Protein AF-A0A0E0GKG6-F1 (afdb_monomer)

Solvent-accessible surface area (backbone atoms only — not comparable to full-atom values): 4321 Å² total; per-residue (Å²): 138,54,71,71,60,48,42,63,71,63,73,74,63,87,76,83,85,82,88,79,62,71,68,60,42,61,43,50,94,77,88,78,83,87,84,80,83,59,94,87,45,59,36,39,64,69,58,45,69,72,68,59,55,71,70,69,61,56,70,73,77,114

Structure (mmCIF, N/CA/C/O backbone):
data_AF-A0A0E0GKG6-F1
#
_entry.id   AF-A0A0E0GKG6-F1
#
loop_
_atom_site.group_PDB
_atom_s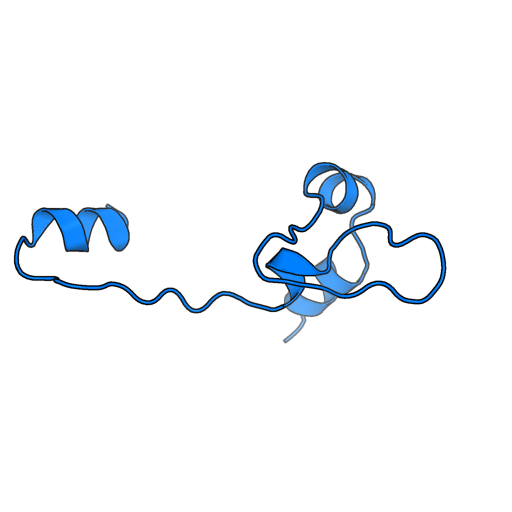ite.id
_atom_site.type_symbol
_atom_site.label_atom_id
_atom_site.label_alt_id
_atom_site.label_comp_id
_atom_site.label_asym_id
_atom_site.label_entity_id
_atom_site.label_seq_id
_atom_site.pdbx_PDB_ins_code
_atom_site.Cartn_x
_atom_site.Cartn_y
_atom_site.Cartn_z
_atom_site.occupancy
_atom_site.B_iso_or_equiv
_atom_site.auth_seq_id
_atom_site.auth_comp_id
_atom_site.auth_asym_id
_atom_site.auth_atom_id
_atom_site.pdbx_PDB_model_num
ATOM 1 N N . MET A 1 1 ? 2.748 -1.907 19.872 1.00 65.94 1 MET A N 1
ATOM 2 C CA . MET A 1 1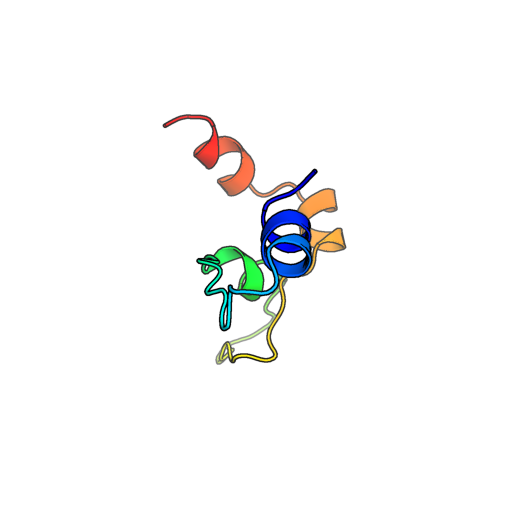 ? 1.357 -2.028 19.369 1.00 65.94 1 MET A CA 1
ATOM 3 C C . MET A 1 1 ? 1.262 -1.190 18.101 1.00 65.94 1 MET A C 1
ATOM 5 O O . M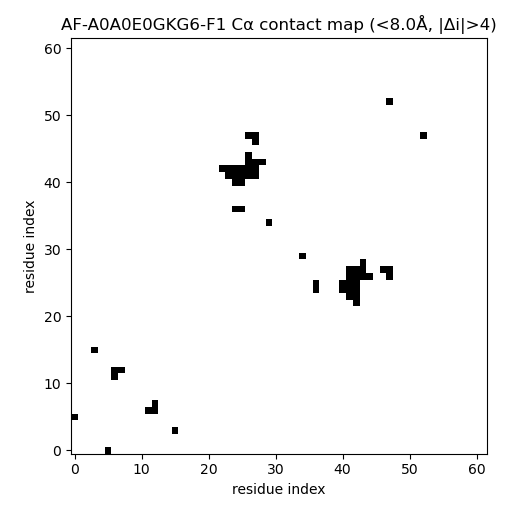ET A 1 1 ? 1.736 -0.067 18.154 1.00 65.94 1 MET A O 1
ATOM 9 N N . ASN A 1 2 ? 0.737 -1.703 16.983 1.00 95.69 2 ASN A N 1
ATOM 10 C CA . ASN A 1 2 ? 0.541 -0.903 15.761 1.00 95.69 2 ASN A CA 1
ATOM 11 C C . ASN A 1 2 ? -0.938 -0.495 15.618 1.00 95.69 2 ASN A C 1
ATO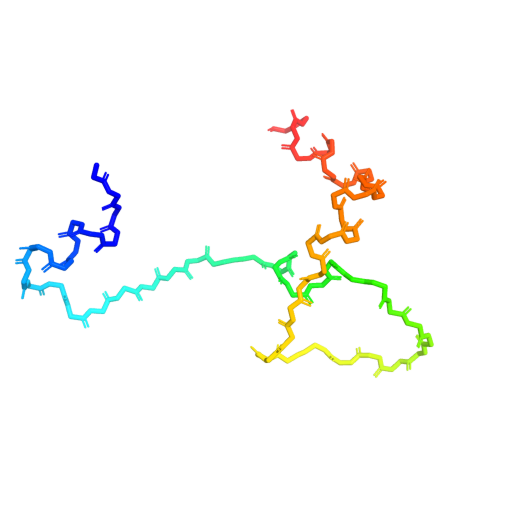M 13 O O . ASN A 1 2 ? -1.789 -1.023 16.336 1.00 95.69 2 ASN A O 1
ATOM 17 N N . VAL A 1 3 ? -1.242 0.434 14.707 1.00 95.56 3 VAL A N 1
ATOM 18 C CA . VAL A 1 3 ? -2.600 0.991 14.549 1.00 95.56 3 VAL A CA 1
ATOM 19 C C . VAL A 1 3 ? -3.630 -0.105 14.266 1.00 95.56 3 VAL A C 1
ATOM 21 O O . VAL A 1 3 ? -4.648 -0.168 14.947 1.00 95.56 3 VAL A O 1
ATOM 24 N N . MET A 1 4 ? -3.325 -1.036 13.358 1.00 96.44 4 MET A N 1
ATOM 25 C CA . MET A 1 4 ? -4.238 -2.129 12.999 1.00 96.44 4 MET A CA 1
ATOM 26 C C . MET A 1 4 ? -4.580 -3.019 14.201 1.00 96.44 4 MET A C 1
ATOM 28 O O . MET A 1 4 ? -5.752 -3.291 14.459 1.00 96.44 4 MET A O 1
ATOM 32 N N . ARG A 1 5 ? -3.577 -3.421 14.996 1.00 96.75 5 ARG A N 1
ATOM 33 C CA . ARG A 1 5 ? -3.796 -4.207 16.224 1.00 96.75 5 ARG A CA 1
ATOM 34 C C . ARG A 1 5 ? -4.587 -3.418 17.270 1.00 96.75 5 ARG A C 1
ATOM 36 O O . ARG A 1 5 ? -5.415 -4.003 17.964 1.00 96.75 5 ARG A O 1
ATOM 43 N N . SER A 1 6 ? -4.373 -2.105 17.370 1.00 97.12 6 SER A N 1
ATOM 44 C CA . SER A 1 6 ? -5.167 -1.236 18.247 1.00 97.12 6 SER A CA 1
ATOM 45 C C . SER A 1 6 ? -6.637 -1.180 17.822 1.00 97.12 6 SER A C 1
ATOM 47 O O . SER A 1 6 ? -7.501 -1.295 18.687 1.00 97.12 6 SER A O 1
ATOM 49 N N . CYS A 1 7 ? -6.927 -1.064 16.521 1.00 96.62 7 CYS A N 1
ATOM 50 C CA . CYS A 1 7 ? -8.295 -1.064 15.990 1.00 96.62 7 CYS A CA 1
ATOM 51 C C . CYS A 1 7 ? -9.028 -2.377 16.292 1.00 96.62 7 CYS A C 1
ATOM 53 O O . CYS A 1 7 ? -10.167 -2.339 16.749 1.00 96.62 7 CYS A O 1
ATOM 55 N N . VAL A 1 8 ? -8.356 -3.522 16.112 1.00 96.62 8 VAL A N 1
ATOM 56 C CA . VAL A 1 8 ? -8.913 -4.843 16.460 1.00 96.62 8 VAL A CA 1
ATOM 57 C C . VAL A 1 8 ? -9.229 -4.921 17.953 1.00 96.62 8 VAL A C 1
ATOM 59 O O . VAL A 1 8 ? -10.330 -5.305 18.335 1.00 96.62 8 VAL A O 1
ATOM 62 N N . ARG A 1 9 ? -8.289 -4.504 18.810 1.00 97.25 9 ARG A N 1
ATOM 63 C CA . ARG A 1 9 ? -8.467 -4.552 20.267 1.00 97.25 9 ARG A CA 1
ATOM 64 C C . ARG A 1 9 ? -9.563 -3.612 20.773 1.00 97.25 9 ARG A C 1
ATOM 66 O O . ARG A 1 9 ? -10.190 -3.919 21.779 1.00 97.25 9 ARG A O 1
ATOM 73 N N . ALA A 1 10 ? -9.781 -2.476 20.112 1.00 97.31 10 ALA A N 1
ATOM 74 C CA . ALA A 1 10 ? -10.821 -1.528 20.499 1.00 97.31 10 ALA A CA 1
ATOM 75 C C . ALA A 1 10 ? -12.237 -2.114 20.358 1.00 97.31 10 ALA A C 1
ATOM 77 O O . ALA A 1 10 ? -13.142 -1.664 21.054 1.00 97.31 10 ALA A O 1
ATOM 78 N N . GLY A 1 11 ? -12.451 -3.078 19.452 1.00 96.56 11 GLY A N 1
ATOM 79 C CA . GLY A 1 11 ? -13.743 -3.749 19.236 1.00 96.56 11 GLY A CA 1
ATOM 80 C C . GLY A 1 11 ? -14.863 -2.865 18.661 1.00 96.56 11 GLY A C 1
ATOM 81 O O . GLY A 1 11 ? -15.885 -3.379 18.219 1.00 96.56 11 GLY A O 1
ATOM 82 N N . THR A 1 12 ? -14.679 -1.544 18.630 1.00 98.25 12 THR A N 1
ATOM 83 C CA . THR A 1 12 ? -15.653 -0.556 18.138 1.00 98.25 12 THR A CA 1
ATOM 84 C C . THR A 1 12 ? -15.360 -0.067 16.720 1.00 98.25 12 THR A C 1
ATOM 86 O O . THR A 1 12 ? -16.246 0.479 16.058 1.00 98.25 12 THR A O 1
ATOM 89 N N . VAL A 1 13 ? -14.132 -0.259 16.227 1.00 97.81 13 VAL A N 1
ATOM 90 C CA . VAL A 1 13 ? -13.721 0.171 14.885 1.00 97.81 13 VAL A CA 1
ATOM 91 C C . VAL A 1 13 ? -14.289 -0.791 13.845 1.00 97.81 13 VAL A C 1
ATOM 93 O O . VAL A 1 13 ? -13.889 -1.948 13.772 1.00 97.81 13 VAL A O 1
ATOM 96 N N . LYS A 1 14 ? -15.210 -0.297 13.013 1.00 97.94 14 LYS A N 1
ATOM 97 C CA . LYS A 1 14 ? -15.905 -1.107 11.995 1.00 97.94 14 LYS A CA 1
ATOM 98 C C . LYS A 1 14 ? -15.182 -1.177 10.648 1.00 97.94 14 LYS A C 1
ATOM 100 O O . LYS A 1 14 ? -15.435 -2.089 9.869 1.00 97.94 14 LYS A O 1
ATOM 105 N N . ARG A 1 15 ? -14.334 -0.193 10.335 1.00 97.75 15 ARG A N 1
ATOM 106 C CA . ARG A 1 15 ? -13.621 -0.083 9.054 1.00 97.75 15 ARG A CA 1
ATOM 107 C C . ARG A 1 15 ? -12.334 0.706 9.240 1.00 97.75 15 ARG A C 1
ATOM 109 O O . ARG A 1 15 ? -12.332 1.712 9.944 1.00 97.75 15 ARG A O 1
ATOM 116 N N . VAL A 1 16 ? -11.277 0.273 8.563 1.00 96.75 16 VAL A N 1
ATOM 117 C CA . VAL A 1 16 ? -10.016 1.008 8.446 1.00 96.75 16 VAL A CA 1
ATOM 118 C C . VAL A 1 16 ? -9.770 1.291 6.970 1.00 96.75 16 VAL A C 1
ATOM 120 O O . VAL A 1 16 ? -9.906 0.387 6.150 1.00 96.75 16 VAL A O 1
ATOM 123 N N . ILE A 1 17 ? -9.424 2.535 6.645 1.00 97.31 17 ILE A N 1
ATOM 124 C CA . ILE A 1 17 ? -8.972 2.937 5.311 1.00 97.31 17 ILE A CA 1
ATOM 125 C C . ILE A 1 17 ? -7.488 3.264 5.423 1.00 97.31 17 ILE A C 1
ATOM 127 O O . ILE A 1 17 ? -7.106 4.153 6.183 1.00 97.31 17 ILE A O 1
ATOM 131 N N . LEU A 1 18 ? -6.662 2.515 4.699 1.00 96.44 18 LEU A N 1
ATOM 132 C CA . LEU A 1 18 ? -5.231 2.768 4.603 1.00 96.44 18 LEU A CA 1
ATOM 133 C C . LEU A 1 18 ? -4.964 3.602 3.352 1.00 96.44 18 LEU A C 1
ATOM 135 O O . LEU A 1 18 ? -5.248 3.159 2.242 1.00 96.44 18 LEU A O 1
ATOM 139 N N . THR A 1 19 ? -4.382 4.784 3.528 1.00 96.69 19 THR A N 1
ATOM 140 C CA . THR A 1 19 ? -3.883 5.578 2.403 1.00 96.69 19 THR A CA 1
ATOM 141 C C . THR A 1 19 ? -2.551 4.998 1.943 1.00 96.69 19 THR A C 1
ATOM 143 O O . THR A 1 19 ? -1.519 5.228 2.570 1.00 96.69 19 THR A O 1
ATOM 146 N N . SER A 1 20 ? -2.594 4.208 0.871 1.00 95.56 20 SER A N 1
ATOM 147 C CA . SER A 1 20 ? -1.400 3.766 0.143 1.00 95.56 20 SER A CA 1
ATOM 148 C C . SER A 1 20 ? -0.975 4.822 -0.892 1.00 95.56 20 SER A C 1
ATOM 150 O O . SER A 1 20 ? -1.522 5.925 -0.932 1.00 95.56 20 SER A O 1
ATOM 152 N N . SER A 1 21 ? 0.004 4.504 -1.734 1.00 92.50 21 SER A N 1
ATOM 153 C CA . SER A 1 21 ? 0.529 5.393 -2.773 1.00 92.50 21 SER A CA 1
ATOM 154 C C . SER A 1 21 ? 0.793 4.649 -4.088 1.00 92.50 21 SER A C 1
ATOM 156 O O . SER A 1 21 ? 0.936 3.427 -4.109 1.00 92.50 21 SER A O 1
ATOM 158 N N . ALA A 1 22 ? 0.881 5.391 -5.198 1.00 92.25 22 ALA A N 1
ATOM 159 C CA . ALA A 1 22 ? 1.126 4.829 -6.533 1.00 92.25 22 ALA A CA 1
ATOM 160 C C . ALA A 1 22 ? 2.403 3.956 -6.648 1.00 92.25 22 ALA A C 1
ATOM 162 O O . ALA A 1 22 ? 2.354 2.936 -7.336 1.00 92.25 22 ALA A O 1
ATOM 163 N N . PRO A 1 23 ? 3.523 4.255 -5.955 1.00 90.75 23 PRO A N 1
ATOM 164 C CA . PRO A 1 23 ? 4.702 3.386 -5.9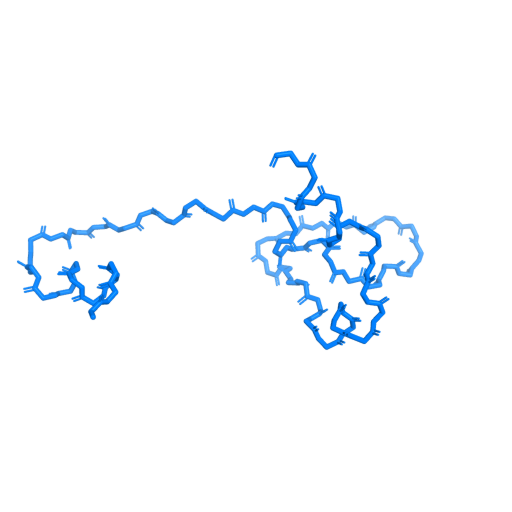50 1.00 90.75 23 PRO A CA 1
ATOM 165 C C . PRO A 1 23 ? 4.480 1.958 -5.436 1.00 90.75 23 PRO A C 1
ATOM 167 O O . PRO A 1 23 ? 5.333 1.108 -5.675 1.00 90.75 23 PRO A O 1
ATOM 170 N N . ALA A 1 24 ? 3.374 1.664 -4.741 1.00 93.62 24 ALA A N 1
ATOM 171 C CA . ALA A 1 24 ? 3.047 0.301 -4.314 1.00 93.62 24 ALA A CA 1
ATOM 172 C C . ALA A 1 24 ? 2.657 -0.624 -5.484 1.00 93.62 24 ALA A C 1
ATOM 174 O O . ALA A 1 24 ? 2.748 -1.842 -5.344 1.00 93.62 24 ALA A O 1
ATOM 175 N N . VAL A 1 25 ? 2.257 -0.046 -6.624 1.00 93.50 25 VAL A N 1
ATOM 176 C CA . VAL A 1 25 ? 1.770 -0.792 -7.795 1.00 93.50 25 VAL A CA 1
ATOM 177 C C . VAL A 1 25 ? 2.595 -0.567 -9.062 1.00 93.50 25 VAL A C 1
ATOM 179 O O . VAL A 1 25 ? 2.404 -1.300 -10.024 1.00 93.50 25 VAL A O 1
ATOM 182 N N . SER A 1 26 ? 3.482 0.432 -9.119 1.00 90.75 26 SER A N 1
ATOM 183 C CA . SER A 1 26 ? 4.208 0.799 -10.351 1.00 90.75 26 SER A CA 1
ATOM 184 C C . SER A 1 26 ? 5.693 0.423 -10.365 1.00 90.75 26 SER A C 1
ATOM 186 O O . SER A 1 26 ? 6.335 0.481 -11.411 1.00 90.75 26 SER A O 1
ATOM 188 N N . GLY A 1 27 ? 6.262 0.038 -9.225 1.00 91.00 27 GLY A N 1
ATOM 189 C CA . GLY A 1 27 ? 7.686 -0.236 -9.054 1.00 91.00 27 GLY A CA 1
ATOM 190 C C . GLY A 1 27 ? 8.089 -1.625 -9.538 1.00 91.00 27 GLY A C 1
ATOM 191 O O . GLY A 1 27 ? 8.467 -2.467 -8.731 1.00 91.00 27 GLY A O 1
ATOM 192 N N . ARG A 1 28 ? 7.999 -1.877 -10.844 1.00 87.62 28 ARG A N 1
ATOM 193 C CA . ARG A 1 28 ? 8.431 -3.130 -11.480 1.00 87.62 28 ARG A CA 1
ATOM 194 C C . ARG A 1 28 ? 8.965 -2.880 -12.894 1.00 87.62 28 ARG A C 1
ATOM 196 O O . ARG A 1 28 ? 8.595 -1.873 -13.500 1.00 87.62 28 ARG A O 1
ATOM 203 N N . PRO A 1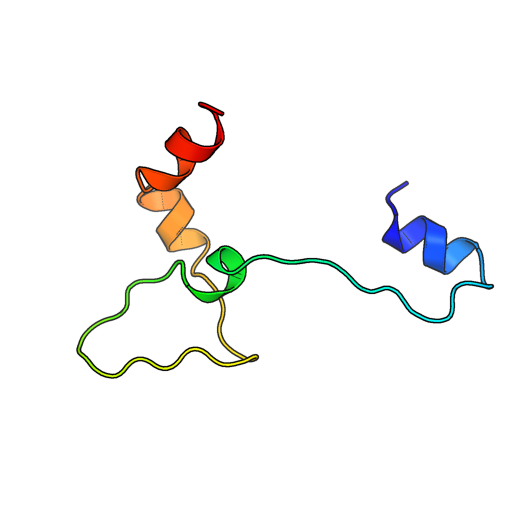 29 ? 9.792 -3.778 -13.454 1.00 85.44 29 PRO A N 1
ATOM 204 C CA . PRO A 1 29 ? 10.131 -3.729 -14.869 1.00 85.44 29 PRO A CA 1
ATOM 205 C C . PRO A 1 29 ? 8.865 -3.900 -15.711 1.00 85.44 29 PRO A C 1
ATOM 207 O O . PRO A 1 29 ? 8.137 -4.881 -15.567 1.00 85.44 29 PRO A O 1
ATOM 210 N N . LEU A 1 30 ? 8.609 -2.949 -16.598 1.00 80.62 30 LEU A N 1
ATOM 211 C CA . LEU A 1 30 ? 7.543 -3.016 -17.587 1.00 80.62 30 LEU A CA 1
ATOM 212 C C . LEU A 1 30 ? 8.219 -3.141 -18.957 1.00 80.62 30 LEU A C 1
ATOM 214 O O . LEU A 1 30 ? 8.948 -2.240 -19.368 1.00 80.62 30 LEU A O 1
ATOM 218 N N . GLN A 1 31 ? 8.089 -4.305 -19.598 1.00 72.94 31 GLN A N 1
ATOM 219 C CA . GLN A 1 31 ? 8.697 -4.581 -20.901 1.00 72.94 31 GLN A CA 1
ATOM 220 C C . GLN A 1 31 ? 7.656 -4.431 -22.012 1.00 72.94 31 GLN A C 1
ATOM 222 O O . GLN A 1 31 ? 6.743 -5.251 -22.111 1.00 72.94 31 GLN A O 1
ATOM 227 N N . GLY A 1 32 ? 7.854 -3.438 -22.881 1.00 74.50 32 GLY A N 1
ATOM 228 C CA . GLY A 1 32 ? 6.962 -3.137 -24.002 1.00 74.50 32 GLY A CA 1
ATOM 229 C C . GLY A 1 32 ? 6.011 -1.971 -23.724 1.00 74.50 32 GLY A C 1
ATOM 230 O O . GLY A 1 32 ? 6.116 -1.283 -22.710 1.00 74.50 32 GLY A O 1
ATOM 231 N N . ASP A 1 33 ? 5.097 -1.738 -24.664 1.00 78.12 33 ASP A N 1
ATOM 232 C CA . ASP A 1 33 ? 4.091 -0.679 -24.580 1.00 78.12 33 ASP A CA 1
ATOM 233 C C . ASP A 1 33 ? 2.737 -1.236 -24.108 1.00 78.12 33 ASP A C 1
ATOM 235 O O . ASP A 1 33 ? 2.450 -2.426 -24.241 1.00 78.12 33 ASP A O 1
ATOM 239 N N . GLY A 1 34 ? 1.866 -0.362 -23.592 1.00 77.75 34 GLY A N 1
ATOM 240 C CA . GLY A 1 34 ? 0.468 -0.709 -23.296 1.00 77.75 34 GLY A CA 1
ATOM 241 C C . GLY A 1 34 ? 0.217 -1.353 -21.929 1.00 77.75 34 GLY A C 1
ATOM 242 O O . GLY A 1 34 ? -0.821 -1.981 -21.729 1.00 77.75 34 GLY A O 1
ATOM 243 N N . HIS A 1 35 ? 1.132 -1.198 -20.974 1.00 81.94 35 HIS A N 1
ATOM 244 C CA . HIS A 1 35 ? 0.919 -1.690 -19.616 1.00 81.94 35 HIS A CA 1
ATOM 245 C C . HIS A 1 35 ? -0.158 -0.880 -18.888 1.00 81.94 35 HIS A C 1
ATOM 247 O O . HIS A 1 35 ? -0.011 0.322 -18.670 1.00 81.94 35 HIS A O 1
ATOM 253 N N . VAL A 1 36 ? -1.222 -1.565 -18.479 1.00 90.12 36 VAL A N 1
ATOM 254 C CA . VAL A 1 36 ? -2.273 -1.027 -17.613 1.00 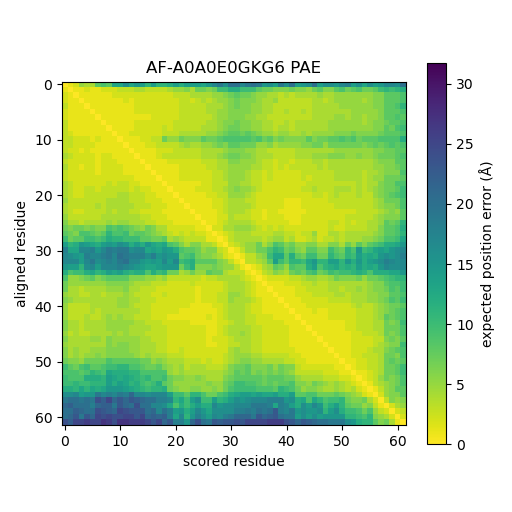90.12 36 VAL A CA 1
ATOM 255 C C . VAL A 1 36 ? -2.024 -1.535 -16.195 1.00 90.12 36 VAL A C 1
ATOM 257 O O . VAL A 1 36 ? -1.705 -2.708 -16.005 1.00 90.12 36 VAL A O 1
ATOM 260 N N . LEU A 1 37 ? -2.114 -0.635 -15.216 1.00 91.38 37 LEU A N 1
ATOM 261 C CA . LEU A 1 37 ? -2.092 -0.976 -13.795 1.00 91.38 37 LEU A CA 1
ATOM 262 C C . LEU A 1 37 ? -3.531 -1.081 -13.297 1.00 91.38 37 LEU A C 1
ATOM 264 O O . LEU A 1 37 ? -4.343 -0.199 -13.575 1.00 91.38 37 LEU A O 1
ATOM 268 N N . ASP A 1 38 ? -3.807 -2.131 -12.545 1.00 92.88 38 ASP A N 1
ATOM 269 C CA . ASP A 1 38 ? -5.093 -2.442 -11.926 1.00 92.88 38 ASP A CA 1
ATOM 270 C C . ASP A 1 38 ? -4.912 -2.722 -10.425 1.00 92.88 38 ASP A C 1
ATOM 272 O O . ASP A 1 38 ? -3.817 -2.593 -9.872 1.00 92.88 38 ASP A O 1
ATOM 276 N N . GLU A 1 39 ? -5.994 -3.079 -9.738 1.00 94.75 39 GLU A N 1
ATOM 277 C CA . GLU A 1 39 ? -5.994 -3.364 -8.302 1.00 94.75 39 GLU A CA 1
ATOM 278 C C . GLU A 1 39 ? -5.242 -4.653 -7.925 1.00 94.75 39 GLU A C 1
ATOM 280 O O . GLU A 1 39 ? -4.881 -4.821 -6.758 1.00 94.75 39 GLU A O 1
ATOM 285 N N . ASP A 1 40 ? -4.966 -5.526 -8.898 1.00 94.12 40 ASP A N 1
ATOM 286 C CA . ASP A 1 40 ? -4.190 -6.759 -8.715 1.00 94.12 40 ASP A CA 1
ATOM 287 C C . ASP A 1 40 ? -2.685 -6.556 -8.973 1.00 94.12 40 ASP A C 1
ATOM 289 O O . ASP A 1 40 ? -1.864 -7.438 -8.702 1.00 94.12 40 ASP A O 1
ATOM 293 N N . SER A 1 41 ? -2.293 -5.379 -9.464 1.00 93.62 41 SER A N 1
ATOM 294 C CA . SER A 1 41 ? -0.905 -5.016 -9.723 1.00 93.62 41 SER A CA 1
ATOM 295 C C . SER A 1 41 ? -0.116 -4.766 -8.437 1.00 93.62 41 SER A C 1
ATOM 297 O O . SER A 1 41 ? -0.546 -4.034 -7.550 1.00 93.62 41 SER A O 1
ATOM 299 N N . TRP A 1 42 ? 1.118 -5.272 -8.391 1.00 94.50 42 TRP A N 1
ATOM 300 C CA . TRP A 1 42 ? 2.064 -5.027 -7.298 1.00 94.50 42 TRP A CA 1
ATOM 301 C C . TRP A 1 42 ? 3.440 -4.616 -7.822 1.00 94.50 42 TRP A C 1
ATOM 303 O O . TRP A 1 42 ? 3.838 -4.958 -8.942 1.00 94.50 42 TRP A O 1
ATOM 313 N N . SER A 1 43 ? 4.165 -3.852 -7.011 1.00 93.62 43 SER A N 1
ATOM 314 C CA . SER A 1 43 ? 5.589 -3.581 -7.215 1.00 93.62 43 SER A CA 1
ATOM 315 C C . SER A 1 43 ? 6.445 -4.810 -6.898 1.00 93.62 43 SER A C 1
ATOM 317 O O . SER A 1 43 ? 6.134 -5.576 -5.989 1.00 93.62 43 SER A O 1
ATOM 319 N N . ASP A 1 44 ? 7.552 -4.961 -7.622 1.00 94.00 44 ASP A N 1
ATOM 320 C CA . ASP A 1 44 ? 8.540 -6.024 -7.429 1.00 94.00 44 ASP A CA 1
ATOM 321 C C . ASP A 1 44 ? 9.572 -5.563 -6.387 1.00 94.00 44 ASP A C 1
ATOM 323 O O . ASP A 1 44 ? 10.458 -4.745 -6.656 1.00 94.00 44 ASP A O 1
ATOM 327 N N . VAL A 1 45 ? 9.406 -6.031 -5.150 1.00 93.62 45 VAL A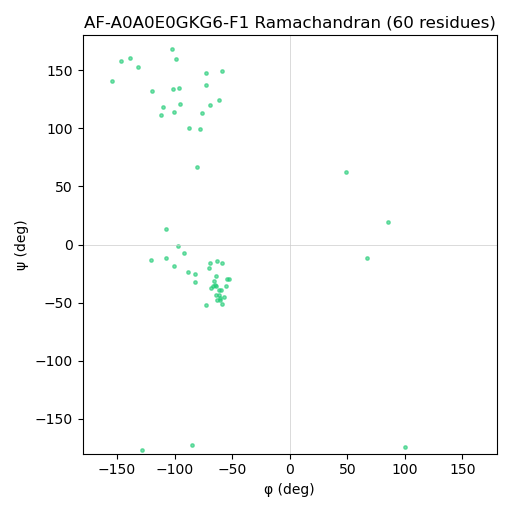 N 1
ATOM 328 C CA . VAL A 1 45 ? 10.206 -5.580 -4.003 1.00 93.62 45 VAL A CA 1
ATOM 329 C C . VAL A 1 45 ? 11.657 -6.040 -4.133 1.00 93.62 45 VAL A C 1
ATOM 331 O O . VAL A 1 45 ? 12.578 -5.288 -3.795 1.00 93.62 45 VAL A O 1
ATOM 334 N N . GLU A 1 46 ? 11.875 -7.249 -4.643 1.00 94.50 46 GLU A N 1
ATOM 335 C CA . GLU A 1 46 ? 13.189 -7.830 -4.885 1.00 94.50 46 GLU A CA 1
ATOM 336 C C . GLU A 1 46 ? 13.963 -7.011 -5.924 1.00 9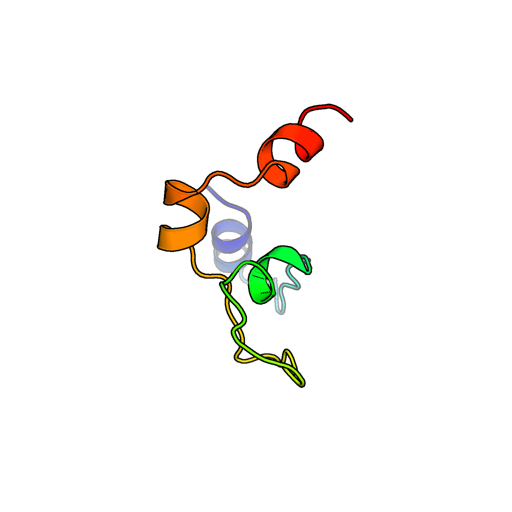4.50 46 GLU A C 1
ATOM 338 O O . GLU A 1 46 ? 15.112 -6.628 -5.680 1.00 94.50 46 GLU A O 1
ATOM 343 N N . TYR A 1 47 ? 13.317 -6.669 -7.042 1.00 92.31 47 TYR A N 1
ATOM 344 C CA . TYR A 1 47 ? 13.870 -5.789 -8.069 1.00 92.31 47 TYR A CA 1
ATOM 345 C C . TYR A 1 47 ? 14.232 -4.417 -7.499 1.00 92.31 47 TYR A C 1
ATOM 347 O O . TYR A 1 47 ? 15.368 -3.964 -7.648 1.00 92.31 47 TYR A O 1
ATOM 355 N N . LEU A 1 48 ? 13.302 -3.762 -6.797 1.00 92.56 48 LEU A N 1
ATOM 356 C CA . LEU A 1 48 ? 13.540 -2.426 -6.251 1.00 92.56 48 LEU A CA 1
ATOM 357 C C . LEU A 1 48 ? 14.695 -2.415 -5.236 1.00 92.56 48 LEU A C 1
ATOM 359 O O . LEU A 1 48 ? 15.520 -1.502 -5.249 1.00 92.56 48 LEU A O 1
ATOM 363 N N . THR A 1 49 ? 14.793 -3.449 -4.397 1.00 92.06 49 THR A N 1
ATOM 364 C CA . THR A 1 49 ? 15.868 -3.602 -3.400 1.00 92.06 49 THR A CA 1
ATOM 365 C C . THR A 1 49 ? 17.233 -3.823 -4.041 1.00 92.06 49 THR A C 1
ATOM 367 O O . THR A 1 49 ? 18.245 -3.331 -3.529 1.00 92.06 49 THR A O 1
ATOM 370 N N . LYS A 1 50 ? 17.266 -4.541 -5.166 1.00 94.25 50 LYS A N 1
ATOM 371 C CA . LYS A 1 50 ? 18.482 -4.787 -5.937 1.00 94.25 50 LYS A CA 1
ATOM 372 C C . LYS A 1 50 ? 18.949 -3.535 -6.680 1.00 94.25 50 LYS A C 1
ATOM 374 O O . LYS A 1 50 ? 20.110 -3.156 -6.541 1.00 94.25 50 LYS A O 1
ATOM 379 N N . GLU A 1 51 ? 18.057 -2.900 -7.437 1.00 92.00 51 GLU A N 1
ATOM 380 C CA . GLU A 1 51 ? 18.408 -1.801 -8.346 1.00 92.00 51 GLU A CA 1
ATOM 381 C C . GLU A 1 51 ? 18.513 -0.440 -7.648 1.00 92.00 51 GLU A C 1
ATOM 383 O O . GLU A 1 51 ? 19.236 0.432 -8.123 1.00 92.00 51 GLU A O 1
ATOM 388 N N . LYS A 1 52 ? 17.825 -0.249 -6.511 1.00 88.69 52 LYS A N 1
ATOM 389 C CA . LYS A 1 52 ? 17.846 0.984 -5.699 1.00 88.69 52 LYS A CA 1
ATOM 390 C C . LYS A 1 52 ? 17.634 2.246 -6.550 1.00 88.69 52 LYS A C 1
ATOM 392 O O . LYS A 1 52 ? 18.526 3.095 -6.637 1.00 88.69 52 LYS A O 1
ATOM 397 N N . PRO A 1 53 ? 16.466 2.380 -7.203 1.00 85.62 53 PRO A N 1
ATOM 398 C CA . PRO A 1 53 ? 16.236 3.440 -8.175 1.00 85.62 53 PRO A CA 1
ATOM 399 C C . PRO A 1 53 ? 16.408 4.838 -7.551 1.00 85.62 53 PRO A C 1
ATOM 401 O O . PRO A 1 53 ? 16.074 5.024 -6.378 1.00 85.62 53 PRO A O 1
ATOM 404 N N . PRO A 1 54 ? 16.840 5.857 -8.323 1.00 82.31 54 PRO A N 1
ATOM 405 C CA . PRO A 1 54 ? 17.110 7.207 -7.808 1.00 82.31 54 PRO A CA 1
ATOM 406 C C . PRO A 1 54 ? 15.953 7.834 -7.015 1.00 82.31 54 PRO A C 1
ATOM 408 O O . PRO A 1 54 ? 16.179 8.606 -6.082 1.00 82.31 54 PRO A O 1
ATOM 411 N N . ALA A 1 55 ? 14.712 7.460 -7.345 1.00 78.00 55 ALA A N 1
ATOM 412 C CA . ALA A 1 55 ? 13.509 7.878 -6.630 1.00 78.00 55 ALA A CA 1
ATOM 413 C C . ALA A 1 55 ? 13.561 7.573 -5.121 1.00 78.00 55 ALA A C 1
ATOM 415 O O . ALA A 1 55 ? 12.996 8.325 -4.335 1.00 78.00 55 ALA A O 1
ATOM 416 N N . TRP A 1 56 ? 14.269 6.525 -4.693 1.00 77.50 56 TRP A N 1
ATOM 417 C CA . TRP A 1 56 ? 14.436 6.188 -3.277 1.00 77.50 56 TRP A CA 1
ATOM 418 C C . TRP A 1 56 ? 15.205 7.246 -2.492 1.00 77.50 56 TRP A C 1
ATOM 420 O O . TRP A 1 56 ? 14.899 7.473 -1.330 1.00 77.50 56 TRP A O 1
ATOM 430 N N . VAL A 1 57 ? 16.186 7.901 -3.115 1.00 71.62 57 VAL A N 1
ATOM 431 C CA . VAL A 1 57 ? 17.002 8.940 -2.467 1.00 71.62 57 VAL A CA 1
ATOM 432 C C . VAL A 1 57 ? 16.280 10.286 -2.496 1.00 71.62 57 VAL A C 1
ATOM 434 O O . VAL A 1 57 ? 16.385 11.069 -1.557 1.00 71.62 57 VAL A O 1
ATOM 437 N N . MET A 1 58 ? 15.496 10.531 -3.552 1.00 65.88 58 MET A N 1
ATOM 438 C CA . MET A 1 58 ? 14.722 11.761 -3.721 1.00 65.88 58 MET A CA 1
ATOM 439 C C . MET A 1 58 ? 13.718 11.971 -2.573 1.00 65.88 58 MET A C 1
ATOM 441 O O . MET A 1 58 ? 13.619 13.084 -2.066 1.00 65.88 58 MET A O 1
ATOM 445 N N . PHE A 1 59 ? 13.064 10.914 -2.073 1.00 58.12 59 PHE A N 1
ATOM 446 C CA . PHE A 1 59 ? 12.137 11.016 -0.932 1.00 58.12 59 PHE A CA 1
ATOM 447 C C . PHE A 1 59 ? 12.779 11.463 0.395 1.00 58.12 59 PHE A C 1
ATOM 449 O O . PHE A 1 59 ? 12.047 11.828 1.308 1.00 58.12 59 PHE A O 1
ATOM 456 N N . TYR A 1 60 ? 14.110 11.451 0.527 1.00 51.88 60 TYR A N 1
ATOM 457 C CA . TYR A 1 60 ? 14.810 11.897 1.742 1.00 51.88 60 TYR A CA 1
ATOM 458 C C . TYR A 1 60 ? 15.319 13.346 1.672 1.00 51.88 60 TYR A C 1
ATOM 460 O O . TYR A 1 60 ? 15.927 13.820 2.630 1.00 51.88 60 TYR A O 1
ATOM 468 N N . LEU A 1 61 ? 15.117 14.039 0.546 1.00 52.84 61 LEU A N 1
ATOM 469 C CA . LEU A 1 61 ? 15.613 15.401 0.302 1.00 52.84 61 LEU A CA 1
ATOM 470 C C . LEU A 1 61 ? 14.510 16.480 0.331 1.00 52.84 61 LEU A C 1
ATOM 472 O O . LEU A 1 61 ? 14.772 17.613 -0.072 1.00 52.84 61 LEU A O 1
ATOM 476 N N . PHE A 1 62 ? 13.315 16.148 0.835 1.00 48.53 62 PHE A N 1
ATOM 477 C CA . PHE A 1 62 ? 12.194 17.072 1.064 1.00 48.53 62 PHE A CA 1
ATOM 478 C C . PHE A 1 62 ? 11.653 16.937 2.487 1.00 48.53 62 PHE A C 1
ATOM 480 O O . PHE A 1 62 ? 11.546 15.784 2.964 1.00 48.53 62 PHE A O 1
#

Sequence (62 aa):
MNVMRSCVRAGTVKRVILTSSAPAVSGRPLQGDGHVLDEDSWSDVEYLTKEKPPAWVMFYLF

InterPro domains:
  IPR036291 NAD(P)-binding domain superfamily [SSF51735] (1-54)
  IPR050425 NAD(P)-dependent dehydratase-like [PTHR10366] (1-57)

pLDDT: mean 87.76, std 12.23, range [48.53, 98.25]

Radius of gyration: 16.51 Å; Cα contacts (8 Å, |Δi|>4): 29; chains: 1; bounding box: 34×25×45 Å

Foldseek 3Di:
DDPVVVLVVVVPNPDDDDDDDPCQFPQDDDPDDDDDTDPPGGHDPVVCVVVVDPVNVVVVVD

Organism: Oryza nivara (NCBI:txid4536)

Secondary structure (DSSP, 8-state):
--HHHHHHHHS----------THHHH-S---SS-PPP-TT----HHHHHHH--THHHHTT--

Mean predicted aligned error: 5.84 Å